Protein AF-A0A7X8ELC3-F1 (afdb_monomer_lite)

pLDDT: mean 84.51, std 10.38, range [47.75, 96.06]

Secondary structure (DSSP, 8-state):
-HHHHHHHTT--EEEEEEEEETTEEEEEEEEE-TT-SS-SEEEEE-HHHHHGGGHHHHTTT--GGGHHHHHHTT---GGGG---EEE-TTT--EEEPPHHHHHHHHHHHHHHHHHT---

Radius of gyration: 20.7 Å; chains: 1; bounding box: 44×38×61 Å

Foldseek 3Di:
DVVVLLVVLQDAAKDKDWDQDPLGIKIKIWGDDRNDSDTPDIDIDDNLNVVVVCLVVLCPPDDPVCNVVSSCVSPHDVVSVPFDWDADPVPRDTDGDDPVNVVVVVVVVVVVCVVVDPD

Sequence (119 aa):
LNKVLAYLKKAEGTGMASIEAPRGDDTHVVHLKGGDDNVTWWKVRAPTYANAVSWPLMFRNNELADAPLIINSIDPCISCMERMLTVDGASGEQKVVTRAELLEKCREKTRRLMQSGGR

Structure (mmCIF, N/CA/C/O backbone):
data_AF-A0A7X8ELC3-F1
#
_entry.id   AF-A0A7X8ELC3-F1
#
loop_
_atom_site.group_PDB
_atom_site.id
_atom_site.type_symbol
_atom_site.label_atom_id
_atom_site.label_alt_id
_atom_site.label_comp_id
_atom_site.label_asym_id
_atom_site.label_entity_id
_atom_site.label_seq_id
_atom_site.pdbx_PDB_ins_code
_atom_site.Cartn_x
_atom_site.Cartn_y
_atom_site.Cartn_z
_atom_site.occupancy
_atom_site.B_iso_or_equiv
_atom_site.auth_seq_id
_atom_site.auth_comp_id
_atom_site.auth_asym_id
_atom_site.auth_atom_id
_atom_site.pdbx_PDB_model_num
ATOM 1 N N . LEU A 1 1 ? -21.817 -11.459 21.770 1.00 58.44 1 LEU A N 1
ATOM 2 C CA . LEU A 1 1 ? -21.689 -10.315 20.837 1.00 58.44 1 LEU A CA 1
ATOM 3 C C . LEU A 1 1 ? -21.818 -8.953 21.535 1.00 58.44 1 LEU A C 1
ATOM 5 O O . LEU A 1 1 ? -20.867 -8.186 21.500 1.00 58.44 1 LEU A O 1
ATOM 9 N N . ASN A 1 2 ? -22.919 -8.678 22.249 1.00 73.00 2 ASN A N 1
ATOM 10 C CA . ASN A 1 2 ? -23.207 -7.345 22.820 1.00 73.00 2 ASN A CA 1
ATOM 11 C C . ASN A 1 2 ? -22.161 -6.810 23.816 1.00 73.00 2 ASN A C 1
ATOM 13 O O . ASN A 1 2 ? -21.875 -5.618 23.817 1.00 73.00 2 ASN A O 1
ATOM 17 N N . LYS A 1 3 ? -21.544 -7.679 24.630 1.00 81.44 3 LYS A N 1
ATOM 18 C CA . LYS A 1 3 ? -20.498 -7.266 25.585 1.00 81.44 3 LYS A CA 1
ATOM 19 C C . LYS A 1 3 ? -19.202 -6.813 24.902 1.00 81.44 3 LYS A C 1
ATOM 21 O O . LYS A 1 3 ? -18.585 -5.862 25.362 1.00 81.44 3 LYS A O 1
ATOM 26 N N . VAL A 1 4 ? -18.814 -7.466 23.803 1.00 82.75 4 VAL A N 1
ATOM 27 C CA . VAL A 1 4 ? -17.583 -7.142 23.059 1.00 82.75 4 VAL A CA 1
ATOM 28 C C . VAL A 1 4 ? -17.744 -5.816 22.324 1.00 82.75 4 VAL A C 1
ATOM 30 O O . VAL A 1 4 ? -16.882 -4.954 22.424 1.00 82.75 4 VAL A O 1
ATOM 33 N N . LEU A 1 5 ? -18.888 -5.609 21.669 1.00 78.50 5 LEU A N 1
ATOM 34 C CA . LEU A 1 5 ? -19.220 -4.330 21.034 1.00 78.50 5 LEU A CA 1
ATOM 35 C C . LEU A 1 5 ? -19.237 -3.177 22.044 1.00 78.50 5 LEU A C 1
ATOM 37 O O . LEU A 1 5 ? -18.628 -2.144 21.799 1.00 78.50 5 LEU A O 1
ATOM 41 N N . ALA A 1 6 ? -19.876 -3.363 23.203 1.00 81.69 6 ALA A N 1
ATOM 42 C CA . ALA A 1 6 ? -19.898 -2.344 24.252 1.00 81.69 6 ALA A CA 1
ATOM 43 C C . ALA A 1 6 ? -18.502 -2.037 24.824 1.00 81.69 6 ALA A C 1
ATOM 45 O O . ALA A 1 6 ? -18.249 -0.908 25.237 1.00 81.69 6 ALA A O 1
ATOM 46 N N . TYR A 1 7 ? -17.602 -3.023 24.850 1.00 82.75 7 TYR A N 1
ATOM 47 C CA . TYR A 1 7 ? -16.206 -2.827 25.238 1.00 82.75 7 TYR A CA 1
ATOM 48 C C . TYR A 1 7 ? -15.425 -2.045 24.173 1.00 82.75 7 TYR A C 1
ATOM 50 O O . TYR A 1 7 ? -14.766 -1.067 24.505 1.00 82.75 7 TYR A O 1
ATOM 58 N N . LEU A 1 8 ? -15.561 -2.411 22.894 1.00 79.75 8 LEU A N 1
ATOM 59 C CA . LEU A 1 8 ? -14.886 -1.731 21.783 1.00 79.75 8 LEU A CA 1
ATOM 60 C C . LEU A 1 8 ? -15.326 -0.269 21.632 1.00 79.75 8 LEU A C 1
ATOM 62 O O . LEU A 1 8 ? -14.485 0.586 21.393 1.00 79.75 8 LEU A O 1
ATOM 66 N N . LYS A 1 9 ? -16.605 0.046 21.865 1.00 81.94 9 LYS A N 1
ATOM 67 C CA . LYS A 1 9 ? -17.115 1.433 21.870 1.00 81.94 9 LYS A CA 1
ATOM 68 C C . LYS A 1 9 ? -16.518 2.313 22.973 1.00 81.94 9 LYS A C 1
ATOM 70 O O . LYS A 1 9 ? -16.557 3.537 22.892 1.00 81.94 9 LYS A O 1
ATOM 75 N N . LYS A 1 10 ? -16.002 1.701 24.040 1.00 85.06 10 LYS A N 1
ATOM 76 C CA . LYS A 1 10 ? -15.302 2.405 25.123 1.00 85.06 10 LYS A CA 1
ATOM 77 C C . LYS A 1 10 ? -13.796 2.494 24.884 1.00 85.06 10 LYS A C 1
ATOM 79 O O . LYS A 1 10 ? -13.117 3.124 25.688 1.00 85.06 10 LYS A O 1
ATOM 84 N N . ALA A 1 11 ? -13.273 1.847 23.842 1.00 85.69 11 ALA A N 1
ATOM 85 C CA . ALA A 1 11 ? -11.855 1.889 23.537 1.00 85.69 11 ALA A CA 1
ATOM 86 C C . ALA A 1 11 ? -11.455 3.299 23.087 1.00 85.69 11 ALA A C 1
ATOM 88 O O . ALA A 1 11 ? -12.145 3.945 22.301 1.00 85.69 11 ALA A O 1
ATOM 89 N N . GLU A 1 12 ? -10.319 3.759 23.592 1.00 92.12 12 GLU A N 1
ATOM 90 C CA . GLU A 1 12 ? -9.767 5.076 23.312 1.00 92.12 12 GLU A CA 1
ATOM 91 C C . GLU A 1 12 ? -8.260 4.950 23.090 1.00 92.12 12 GLU A C 1
ATOM 93 O O . GLU A 1 12 ? -7.599 4.101 23.694 1.00 92.12 12 GLU A O 1
ATOM 98 N N . GLY A 1 13 ? -7.719 5.799 22.220 1.00 91.25 13 GLY A N 1
ATOM 99 C CA . GLY A 1 13 ? -6.291 5.876 21.942 1.00 91.25 13 GLY A CA 1
ATOM 100 C C . GLY A 1 13 ? -5.902 5.256 20.604 1.00 91.25 13 GLY A C 1
ATOM 101 O O . GLY A 1 13 ? -6.734 5.030 19.726 1.00 91.25 13 GLY A O 1
ATOM 102 N N . THR A 1 14 ? -4.598 5.037 20.431 1.00 94.00 14 THR A N 1
ATOM 103 C CA . THR A 1 14 ? -4.003 4.575 19.171 1.00 94.00 14 THR A CA 1
ATOM 104 C C . THR A 1 14 ? -3.554 3.124 19.287 1.00 94.00 14 THR A C 1
ATOM 106 O O . THR A 1 14 ? -2.747 2.790 20.151 1.00 94.00 14 THR A O 1
ATOM 109 N N . GLY A 1 15 ? -4.038 2.280 18.380 1.00 93.31 15 GLY A N 1
ATOM 110 C CA . GLY A 1 15 ? -3.578 0.911 18.185 1.00 93.31 15 GLY A CA 1
ATOM 111 C C . GLY A 1 15 ? -2.795 0.773 16.883 1.00 93.31 15 GLY A C 1
ATOM 112 O O . GLY A 1 15 ? -3.102 1.428 15.885 1.00 93.31 15 GLY A O 1
ATOM 113 N N . MET A 1 16 ? -1.792 -0.100 16.885 1.00 95.38 16 MET A N 1
ATOM 114 C CA . MET A 1 16 ? -1.036 -0.471 15.693 1.00 95.38 16 MET A CA 1
ATOM 115 C C . MET A 1 16 ? -1.005 -1.989 15.570 1.00 95.38 16 MET A C 1
ATOM 117 O O . MET A 1 16 ? -0.738 -2.687 16.545 1.00 95.38 16 MET A O 1
ATOM 121 N N . ALA A 1 17 ? -1.250 -2.481 14.363 1.00 94.69 17 ALA A N 1
ATOM 122 C CA . ALA A 1 17 ? -1.067 -3.876 14.002 1.00 94.69 17 ALA A CA 1
ATOM 123 C C . ALA A 1 17 ? -0.258 -3.944 12.710 1.00 94.69 17 ALA A C 1
ATOM 125 O O . ALA A 1 17 ? -0.510 -3.182 11.778 1.00 94.69 17 ALA A O 1
ATOM 126 N N . SER A 1 18 ? 0.712 -4.848 12.672 1.00 94.88 18 SER A N 1
ATOM 127 C CA . SER A 1 18 ? 1.499 -5.139 11.481 1.00 94.88 18 SER A CA 1
ATOM 128 C C . SER A 1 18 ? 1.375 -6.623 11.181 1.00 94.88 18 SER A C 1
ATOM 130 O O . SER A 1 18 ? 1.417 -7.443 12.102 1.00 94.88 18 SER A O 1
ATOM 132 N N . ILE A 1 19 ? 1.158 -6.950 9.913 1.00 94.44 19 ILE A N 1
ATOM 133 C CA . ILE A 1 19 ? 1.024 -8.319 9.428 1.00 94.44 19 ILE A CA 1
ATOM 134 C C . ILE A 1 19 ? 1.965 -8.539 8.247 1.00 94.44 19 ILE A C 1
ATOM 136 O O . ILE A 1 19 ? 2.246 -7.614 7.486 1.00 94.44 19 ILE A O 1
ATOM 140 N N . GLU A 1 20 ? 2.419 -9.778 8.081 1.00 94.81 20 GLU A N 1
ATOM 141 C CA . GLU A 1 20 ? 3.200 -10.169 6.910 1.00 94.81 20 GLU A CA 1
ATOM 142 C C . GLU A 1 20 ? 2.249 -10.505 5.757 1.00 94.81 20 GLU A C 1
ATOM 144 O O . GLU A 1 20 ? 1.583 -11.544 5.758 1.00 94.81 20 GLU A O 1
ATOM 149 N N . ALA A 1 21 ? 2.151 -9.597 4.788 1.00 90.50 21 ALA A N 1
ATOM 150 C CA . ALA A 1 21 ? 1.423 -9.824 3.548 1.00 90.50 21 ALA A CA 1
ATOM 151 C C . ALA A 1 21 ? 2.354 -10.469 2.499 1.00 90.50 21 ALA A C 1
ATOM 153 O O . ALA A 1 21 ? 3.573 -10.425 2.646 1.00 90.50 21 ALA A O 1
ATOM 154 N N . PRO A 1 22 ? 1.835 -11.003 1.374 1.00 88.69 22 PRO A N 1
ATOM 155 C CA . PRO A 1 22 ? 2.668 -11.667 0.359 1.00 88.69 22 PRO A CA 1
ATOM 156 C C . PRO A 1 22 ? 3.784 -10.802 -0.259 1.00 88.69 22 PRO A C 1
ATOM 158 O O . PRO A 1 22 ? 4.669 -11.329 -0.922 1.00 88.69 22 PRO A O 1
ATOM 161 N N . ARG A 1 23 ? 3.713 -9.475 -0.085 1.00 89.62 23 ARG A N 1
ATOM 162 C CA . ARG A 1 23 ? 4.611 -8.469 -0.682 1.00 89.62 23 ARG A CA 1
ATOM 163 C C . ARG A 1 23 ? 5.437 -7.710 0.369 1.00 89.62 23 ARG A C 1
ATOM 165 O O . ARG A 1 23 ? 6.077 -6.717 0.023 1.00 89.62 23 ARG A O 1
ATOM 172 N N . GLY A 1 24 ? 5.381 -8.135 1.634 1.00 89.94 24 GLY A N 1
ATOM 173 C CA . GLY A 1 24 ? 6.051 -7.511 2.778 1.00 89.94 24 GLY A CA 1
ATOM 174 C C . GLY A 1 24 ? 5.083 -7.005 3.850 1.00 89.94 24 GLY A C 1
ATOM 175 O O . GLY A 1 24 ? 3.912 -7.389 3.884 1.00 89.94 24 GLY A O 1
ATOM 176 N N . ASP A 1 25 ? 5.566 -6.098 4.701 1.00 92.25 25 ASP A N 1
ATOM 177 C CA . ASP A 1 25 ? 4.824 -5.627 5.870 1.00 92.25 25 ASP A CA 1
ATOM 178 C C . ASP A 1 25 ? 3.607 -4.761 5.498 1.00 92.25 25 ASP A C 1
ATOM 180 O O . ASP A 1 25 ? 3.708 -3.754 4.786 1.00 92.25 25 ASP A O 1
ATOM 184 N N . ASP A 1 26 ? 2.441 -5.136 6.019 1.00 92.94 26 ASP A N 1
ATOM 185 C CA . ASP A 1 26 ? 1.216 -4.345 5.945 1.00 92.94 26 ASP A CA 1
ATOM 186 C C . ASP A 1 26 ? 0.851 -3.844 7.340 1.00 92.94 26 ASP A C 1
ATOM 188 O O . ASP A 1 26 ? 0.556 -4.620 8.252 1.00 92.94 26 ASP A O 1
ATOM 192 N N . THR A 1 27 ? 0.921 -2.526 7.524 1.00 93.75 27 THR A N 1
ATOM 193 C CA . THR A 1 27 ? 0.801 -1.902 8.843 1.00 93.75 27 THR A CA 1
ATOM 194 C C . THR A 1 27 ? -0.409 -0.983 8.910 1.00 93.75 27 THR A C 1
ATOM 196 O O . THR A 1 27 ? -0.548 -0.021 8.150 1.00 93.75 27 THR A O 1
ATOM 199 N N . HIS A 1 28 ? -1.273 -1.255 9.883 1.00 93.19 28 HIS A N 1
ATOM 200 C CA . HIS A 1 28 ? -2.507 -0.538 10.156 1.00 93.19 28 HIS A CA 1
ATOM 201 C C . HIS A 1 28 ? -2.381 0.206 11.482 1.00 93.19 28 HIS A C 1
ATOM 203 O O . HIS A 1 28 ? -2.158 -0.401 12.528 1.00 93.19 28 HIS A O 1
ATOM 209 N N . VAL A 1 29 ? -2.567 1.522 11.442 1.00 93.56 29 VAL A N 1
ATOM 210 C CA . VAL A 1 29 ? -2.614 2.381 12.626 1.00 93.56 29 VAL A CA 1
ATOM 211 C C . VAL A 1 29 ? -4.004 2.984 12.727 1.00 93.56 29 VAL A C 1
ATOM 213 O O . VAL A 1 29 ? -4.449 3.690 11.820 1.00 93.56 29 VAL A O 1
ATOM 216 N N . VAL A 1 30 ? -4.694 2.682 13.817 1.00 92.44 30 VAL A N 1
ATOM 217 C CA . VAL A 1 30 ? -6.081 3.078 14.062 1.00 92.44 30 VAL A CA 1
ATOM 218 C C . VAL A 1 30 ? -6.121 3.915 15.328 1.00 92.44 30 VAL A C 1
ATOM 220 O O . VAL A 1 30 ? -5.541 3.530 16.340 1.00 92.44 30 VAL A O 1
ATOM 223 N N . HIS A 1 31 ? -6.824 5.039 15.285 1.00 88.12 31 HIS A N 1
ATOM 224 C CA . HIS A 1 31 ? -7.094 5.849 16.463 1.00 88.12 31 HIS A CA 1
ATOM 225 C C . HIS A 1 31 ? -8.593 5.914 16.725 1.00 88.12 31 HIS A C 1
ATOM 227 O O . HIS A 1 31 ? -9.377 6.187 15.812 1.00 88.12 31 HIS A O 1
ATOM 233 N N . LEU A 1 32 ? -8.972 5.672 17.977 1.00 90.62 32 LEU A N 1
ATOM 234 C CA . LEU A 1 32 ? -10.351 5.656 18.444 1.00 90.62 32 LEU A CA 1
ATOM 235 C C . LEU A 1 32 ? -10.546 6.705 19.533 1.00 90.62 32 LEU A C 1
ATOM 237 O O . LEU A 1 32 ? -9.646 6.969 20.334 1.00 90.62 32 LEU A O 1
ATOM 241 N N . LYS A 1 33 ? -11.750 7.269 19.578 1.00 87.19 33 LYS A N 1
ATOM 242 C CA . LYS A 1 33 ? -12.205 8.151 20.647 1.00 87.19 33 LYS A CA 1
ATOM 243 C C . LYS A 1 33 ? -13.313 7.443 21.419 1.00 87.19 33 LYS A C 1
ATOM 245 O O . LYS A 1 33 ? -14.288 6.997 20.818 1.00 87.19 33 LYS A O 1
ATOM 250 N N . GLY A 1 34 ? -13.176 7.360 22.740 1.00 86.06 34 GLY A N 1
ATOM 251 C CA . GLY A 1 34 ? -14.167 6.697 23.583 1.00 86.06 34 GLY A CA 1
ATOM 252 C C . GLY A 1 34 ? -15.558 7.315 23.418 1.00 86.06 34 GLY A C 1
ATOM 253 O O . GLY A 1 34 ? -15.717 8.536 23.470 1.00 86.06 34 GLY A O 1
ATOM 254 N N . GLY A 1 35 ? -16.568 6.468 23.219 1.00 83.25 35 GLY A N 1
ATOM 255 C CA . GLY A 1 35 ? -17.956 6.891 23.023 1.00 83.25 35 GLY A CA 1
ATOM 256 C C . GLY A 1 35 ? -18.316 7.301 21.591 1.00 83.25 35 GLY A C 1
ATOM 257 O O . GLY A 1 35 ? -19.486 7.595 21.353 1.00 83.25 35 GLY A O 1
ATOM 258 N N . ASP A 1 36 ? -17.363 7.300 20.654 1.00 81.94 36 ASP A N 1
ATOM 259 C CA . ASP A 1 36 ? -17.645 7.380 19.219 1.00 81.94 36 ASP A CA 1
ATOM 260 C C . ASP A 1 36 ? -17.738 5.964 18.633 1.00 81.94 36 ASP A C 1
ATOM 262 O O . ASP A 1 36 ? -16.932 5.084 18.939 1.00 81.94 36 ASP A O 1
ATOM 266 N N . ASP A 1 37 ? -18.742 5.743 17.791 1.00 80.19 37 ASP A N 1
ATOM 267 C CA . ASP A 1 37 ? -18.943 4.469 17.103 1.00 80.19 37 ASP A CA 1
ATOM 268 C C . ASP A 1 37 ? -18.060 4.349 15.847 1.00 80.19 37 ASP A C 1
ATOM 270 O O . ASP A 1 37 ? -17.875 3.245 15.329 1.00 80.19 37 ASP A O 1
ATOM 274 N N . ASN A 1 38 ? -17.513 5.465 15.353 1.00 82.44 38 ASN A N 1
ATOM 275 C CA . ASN A 1 38 ? -16.671 5.511 14.164 1.00 82.44 38 ASN A CA 1
ATOM 276 C C . ASN A 1 38 ? -15.177 5.532 14.502 1.00 82.44 38 ASN A C 1
ATOM 278 O O . ASN A 1 38 ? -14.740 5.954 15.571 1.00 82.44 38 ASN A O 1
ATOM 282 N N . VAL A 1 39 ? -14.365 5.117 13.528 1.00 83.00 39 VAL A N 1
ATOM 283 C CA . VAL A 1 39 ? -12.911 5.269 13.600 1.00 83.00 39 VAL A CA 1
ATOM 284 C C . VAL A 1 39 ? -12.548 6.734 13.368 1.00 83.00 39 VAL A C 1
ATOM 286 O O . VAL A 1 39 ? -12.830 7.268 12.296 1.00 83.00 39 VAL A O 1
ATOM 289 N N . THR A 1 40 ? -11.879 7.363 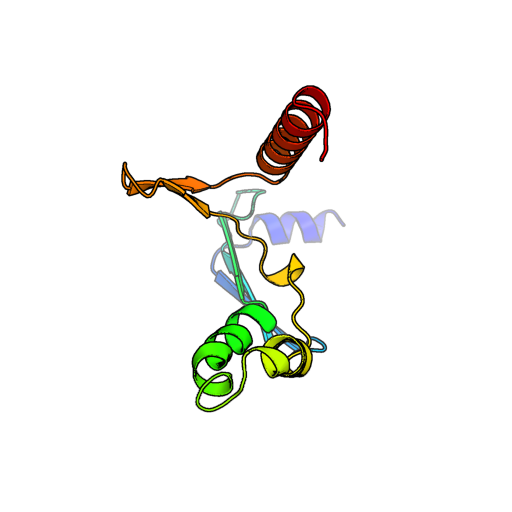14.337 1.00 87.00 40 THR A N 1
ATOM 290 C CA . THR A 1 40 ? -11.467 8.773 14.249 1.00 87.00 40 THR A CA 1
ATOM 291 C C . THR A 1 40 ? -10.533 9.004 13.065 1.00 87.00 40 THR A C 1
ATOM 293 O O . THR A 1 40 ? -10.744 9.903 12.256 1.00 87.00 40 THR A O 1
ATOM 296 N N . TRP A 1 41 ? -9.487 8.184 12.954 1.00 85.12 41 TRP A N 1
ATOM 297 C CA . TRP A 1 41 ? -8.662 8.113 11.754 1.00 85.12 41 TRP A CA 1
ATOM 298 C C . TRP A 1 41 ? -8.000 6.745 11.635 1.00 85.12 41 TRP A C 1
ATOM 300 O O . TRP A 1 41 ? -7.707 6.071 12.626 1.00 85.12 41 TRP A O 1
ATOM 310 N N . TRP A 1 42 ? -7.751 6.346 10.391 1.00 87.69 42 TRP A N 1
ATOM 311 C CA . TRP A 1 42 ? -7.106 5.086 10.060 1.00 87.69 42 TRP A CA 1
ATOM 312 C C . TRP A 1 42 ? -6.052 5.312 8.987 1.00 87.69 42 TRP A C 1
ATOM 314 O O . TRP A 1 42 ? -6.347 5.753 7.875 1.00 87.69 42 TRP A O 1
ATOM 324 N N . LYS A 1 43 ? -4.804 5.002 9.328 1.00 88.81 43 LYS A N 1
ATOM 325 C CA . LYS A 1 43 ? -3.687 5.023 8.394 1.00 88.81 43 LYS A CA 1
ATOM 326 C C . LYS A 1 43 ? -3.272 3.598 8.083 1.00 88.81 43 LYS A C 1
ATOM 328 O O . LYS A 1 43 ? -2.932 2.830 8.974 1.00 88.81 43 LYS A O 1
ATOM 333 N N . VAL A 1 44 ? -3.260 3.288 6.795 1.00 89.00 44 VAL A N 1
ATOM 334 C CA . VAL A 1 44 ? -2.715 2.033 6.261 1.00 89.00 44 VAL A CA 1
ATOM 335 C C . VAL A 1 44 ? -1.425 2.344 5.520 1.00 89.00 44 VAL A C 1
ATOM 337 O O . VAL A 1 44 ? -1.405 3.284 4.710 1.00 89.00 44 VAL A O 1
ATOM 340 N N . ARG A 1 45 ? -0.386 1.561 5.803 1.00 89.31 45 ARG A N 1
ATOM 341 C CA . ARG A 1 45 ? 0.877 1.484 5.071 1.00 89.31 45 ARG A CA 1
ATOM 342 C C . ARG A 1 45 ? 0.920 0.108 4.415 1.00 89.31 45 ARG A C 1
ATOM 344 O O . ARG A 1 45 ? 1.328 -0.860 5.044 1.00 89.31 45 ARG A O 1
ATOM 351 N N . ALA A 1 46 ? 0.505 0.067 3.154 1.00 89.94 46 ALA A N 1
ATOM 352 C CA . ALA A 1 46 ? 0.566 -1.139 2.346 1.00 89.94 46 ALA A CA 1
ATOM 353 C C . ALA A 1 46 ? 2.010 -1.448 1.904 1.00 89.94 46 ALA A C 1
ATOM 355 O O . ALA A 1 46 ? 2.783 -0.507 1.674 1.00 89.94 46 ALA A O 1
ATOM 356 N N . PRO A 1 47 ? 2.358 -2.727 1.681 1.00 90.88 47 PRO A N 1
ATOM 357 C CA . PRO A 1 47 ? 3.709 -3.141 1.294 1.00 90.88 47 PRO A CA 1
ATOM 358 C C . PRO A 1 47 ? 4.175 -2.499 -0.016 1.00 90.88 47 PRO A C 1
ATOM 360 O O . PRO A 1 47 ? 5.257 -1.919 -0.092 1.00 90.88 47 PRO A O 1
ATOM 363 N N . THR A 1 48 ? 3.320 -2.502 -1.044 1.00 89.44 48 THR A N 1
ATOM 364 C CA . THR A 1 48 ? 3.667 -1.930 -2.352 1.00 89.44 48 THR A CA 1
ATOM 365 C C . THR A 1 48 ? 3.952 -0.428 -2.278 1.00 89.44 48 THR A C 1
ATOM 367 O O . THR A 1 48 ? 4.825 0.040 -2.997 1.00 89.44 48 THR A O 1
ATOM 370 N N . TYR A 1 49 ? 3.291 0.326 -1.390 1.00 87.12 49 TYR A N 1
ATOM 371 C CA . TYR A 1 49 ? 3.546 1.766 -1.247 1.00 87.12 49 TYR A CA 1
ATOM 372 C C . TYR A 1 49 ? 4.981 2.049 -0.788 1.00 87.12 49 TYR A C 1
ATOM 374 O O . TYR A 1 49 ? 5.617 2.979 -1.276 1.00 87.12 49 TYR A O 1
ATOM 382 N N . ALA A 1 50 ? 5.503 1.237 0.132 1.00 88.00 50 ALA A N 1
ATOM 383 C CA . ALA A 1 50 ? 6.876 1.382 0.589 1.00 88.00 50 ALA A CA 1
ATOM 384 C C . ALA A 1 50 ? 7.889 0.822 -0.405 1.00 88.00 50 ALA A C 1
ATOM 386 O O . ALA A 1 50 ? 8.950 1.411 -0.560 1.00 88.00 50 ALA A O 1
ATOM 387 N N . ASN A 1 51 ? 7.562 -0.258 -1.113 1.00 90.75 51 ASN A N 1
ATOM 388 C CA . ASN A 1 51 ? 8.468 -0.818 -2.113 1.00 90.75 51 ASN A CA 1
ATOM 389 C C . ASN A 1 51 ? 8.550 0.068 -3.369 1.00 90.75 51 ASN A C 1
ATOM 391 O O . ASN A 1 51 ? 9.617 0.213 -3.945 1.00 90.75 51 ASN A O 1
ATOM 395 N N . ALA A 1 52 ? 7.466 0.741 -3.766 1.00 89.12 52 ALA A N 1
ATOM 396 C CA . ALA A 1 52 ? 7.432 1.604 -4.952 1.00 89.12 52 ALA A C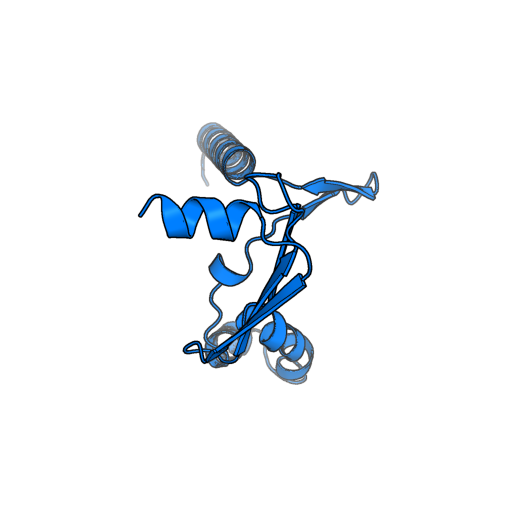A 1
ATOM 397 C C . ALA A 1 52 ? 8.452 2.759 -4.911 1.00 89.12 52 ALA A C 1
ATOM 399 O O . ALA A 1 52 ? 8.885 3.242 -5.958 1.00 89.12 52 ALA A O 1
ATOM 400 N N . VAL A 1 53 ? 8.883 3.195 -3.720 1.00 90.06 53 VAL A N 1
ATOM 401 C CA . VAL A 1 53 ? 9.891 4.261 -3.582 1.00 90.06 53 VAL A CA 1
ATOM 402 C C . VAL A 1 53 ? 11.279 3.836 -4.076 1.00 90.06 53 VAL A C 1
ATOM 404 O O . VAL A 1 53 ? 12.118 4.701 -4.319 1.00 90.06 53 VAL A O 1
ATOM 407 N N . SER A 1 54 ? 11.533 2.532 -4.257 1.00 92.38 54 SER A N 1
ATOM 408 C CA . SER A 1 54 ? 12.791 2.027 -4.819 1.00 92.38 54 SER A CA 1
ATOM 409 C C . SER A 1 54 ? 12.832 2.085 -6.348 1.00 92.38 54 SER A C 1
ATOM 411 O O . SER A 1 54 ? 13.923 2.060 -6.921 1.00 92.38 54 SER A O 1
ATOM 413 N N . TRP A 1 55 ? 11.686 2.214 -7.030 1.00 92.38 55 TRP A N 1
ATOM 414 C CA . TRP A 1 55 ? 11.620 2.209 -8.494 1.00 92.38 55 TRP A CA 1
ATOM 415 C C . TRP A 1 55 ? 12.540 3.231 -9.175 1.00 92.38 55 TRP A C 1
ATOM 417 O O . TRP A 1 55 ? 13.249 2.836 -10.099 1.00 92.38 55 TRP A O 1
ATOM 427 N N . PRO A 1 56 ? 12.637 4.504 -8.735 1.00 93.12 56 PRO A N 1
ATOM 428 C CA . PRO A 1 56 ? 13.543 5.467 -9.362 1.00 93.12 56 PRO A CA 1
ATOM 429 C C . PRO A 1 56 ? 15.016 5.050 -9.317 1.00 93.12 56 PRO A C 1
ATOM 431 O O . PRO A 1 56 ? 15.794 5.493 -10.157 1.00 93.12 56 PRO A O 1
ATOM 434 N N . LEU A 1 57 ? 15.412 4.232 -8.335 1.00 94.50 57 LEU A N 1
ATOM 435 C CA . LEU A 1 57 ? 16.756 3.661 -8.257 1.00 94.50 57 LEU A CA 1
ATOM 436 C C . LEU A 1 57 ? 16.885 2.441 -9.170 1.00 94.50 57 LEU A C 1
ATOM 438 O O . LEU A 1 57 ? 17.887 2.325 -9.868 1.00 94.50 57 LEU A O 1
ATOM 442 N N . MET A 1 58 ? 15.866 1.580 -9.204 1.00 94.19 58 MET A N 1
ATOM 443 C CA . MET A 1 58 ? 15.842 0.391 -10.059 1.00 94.19 58 MET A CA 1
ATOM 444 C C . MET A 1 58 ? 15.829 0.731 -11.552 1.00 94.19 58 MET A C 1
ATOM 446 O O . MET A 1 58 ? 16.414 -0.002 -12.333 1.00 94.19 58 MET A O 1
ATOM 450 N N . PHE A 1 59 ? 15.224 1.852 -11.956 1.00 95.06 59 PHE A N 1
ATOM 451 C CA . PHE A 1 59 ? 15.219 2.295 -13.355 1.00 95.06 59 PHE A CA 1
ATOM 452 C C . PHE A 1 59 ? 16.548 2.892 -13.830 1.00 95.06 59 PHE A C 1
ATOM 454 O O . PHE A 1 59 ? 16.730 3.095 -15.030 1.00 95.06 59 PHE A O 1
ATOM 461 N N . ARG A 1 60 ? 17.489 3.212 -12.932 1.00 95.25 60 ARG A N 1
ATOM 462 C CA . ARG A 1 60 ? 18.758 3.828 -13.348 1.00 95.25 60 ARG A CA 1
ATOM 463 C C . ARG A 1 60 ? 19.544 2.862 -14.221 1.00 95.25 60 ARG A C 1
ATOM 465 O O . ARG A 1 60 ? 19.687 1.699 -13.866 1.00 95.25 60 ARG A O 1
ATOM 472 N N . ASN A 1 61 ? 20.095 3.376 -15.318 1.00 95.56 61 ASN A N 1
ATOM 473 C CA . ASN A 1 61 ? 20.920 2.620 -16.266 1.00 95.56 61 ASN A CA 1
ATOM 474 C C . ASN A 1 61 ? 20.205 1.430 -16.937 1.00 95.56 61 ASN A C 1
ATOM 476 O O . ASN A 1 61 ? 20.882 0.527 -17.416 1.00 95.56 61 ASN A O 1
ATOM 480 N N . ASN A 1 62 ? 18.869 1.425 -16.968 1.00 94.31 62 ASN A N 1
ATOM 481 C CA . ASN A 1 62 ? 18.075 0.430 -17.690 1.00 94.31 62 ASN A CA 1
ATOM 482 C C . ASN A 1 62 ? 17.408 1.057 -18.918 1.00 94.31 62 ASN A C 1
ATOM 484 O O . ASN A 1 62 ? 17.259 2.282 -19.000 1.00 94.31 62 ASN A O 1
ATOM 488 N N . GLU A 1 63 ? 16.996 0.220 -19.868 1.00 95.44 63 GLU A N 1
ATOM 489 C CA . GLU A 1 63 ? 16.252 0.680 -21.034 1.00 95.44 63 GLU A CA 1
ATOM 490 C C . GLU A 1 63 ? 14.766 0.856 -20.703 1.00 95.44 63 GLU A C 1
ATOM 492 O O . GLU A 1 63 ? 14.221 0.262 -19.771 1.00 95.44 63 GLU A O 1
ATOM 497 N N . LEU A 1 64 ? 14.059 1.655 -21.509 1.00 92.69 64 LEU A N 1
ATOM 498 C CA . LEU A 1 64 ? 12.607 1.805 -21.365 1.00 92.69 64 LEU A CA 1
ATOM 499 C C . LEU A 1 64 ? 11.872 0.464 -21.550 1.00 92.69 64 LEU A C 1
ATOM 501 O O . LEU A 1 64 ? 10.827 0.244 -20.938 1.00 92.69 64 LEU A O 1
ATOM 505 N N . ALA A 1 65 ? 12.427 -0.434 -22.369 1.00 96.06 65 ALA A N 1
ATOM 506 C CA . ALA A 1 65 ? 11.890 -1.773 -22.593 1.00 96.06 65 ALA A CA 1
ATOM 507 C C . ALA A 1 65 ? 11.906 -2.645 -21.324 1.00 96.06 65 ALA A C 1
ATOM 509 O O . ALA A 1 65 ? 11.034 -3.500 -21.169 1.00 96.06 65 ALA A O 1
ATOM 510 N N . ASP A 1 66 ? 12.821 -2.383 -20.386 1.00 95.00 66 ASP A N 1
ATOM 511 C CA . ASP A 1 66 ? 12.937 -3.122 -19.125 1.00 95.00 66 ASP A CA 1
ATOM 512 C C . ASP A 1 66 ? 11.924 -2.656 -18.074 1.00 95.00 66 ASP A C 1
ATOM 514 O O . ASP A 1 66 ? 11.766 -3.285 -17.024 1.00 95.00 66 ASP A O 1
ATOM 518 N N . ALA A 1 67 ? 11.197 -1.565 -18.338 1.00 93.12 67 ALA A N 1
ATOM 519 C CA . ALA A 1 67 ? 10.317 -0.970 -17.345 1.00 93.12 67 ALA A CA 1
ATOM 520 C C . ALA A 1 67 ? 9.239 -1.934 -16.807 1.00 93.12 67 ALA A C 1
ATOM 522 O O . ALA A 1 67 ? 9.077 -2.004 -15.587 1.00 93.12 67 ALA A O 1
ATOM 523 N N . PRO A 1 68 ? 8.537 -2.733 -17.639 1.00 93.56 68 PRO A N 1
ATOM 524 C CA . PRO A 1 68 ? 7.577 -3.716 -17.141 1.00 93.56 68 PRO A CA 1
ATOM 525 C C . PRO A 1 68 ? 8.230 -4.809 -16.291 1.00 93.56 68 PRO A C 1
ATOM 527 O O . PRO A 1 68 ? 7.630 -5.260 -15.318 1.00 93.56 68 PRO A O 1
ATOM 530 N N . LEU A 1 69 ? 9.457 -5.222 -16.626 1.00 95.00 69 LEU A N 1
ATOM 531 C CA . LEU A 1 69 ? 10.187 -6.248 -15.881 1.00 95.00 69 LEU A CA 1
ATOM 532 C C . LEU A 1 69 ? 10.564 -5.740 -14.484 1.00 95.00 69 LEU A C 1
ATOM 534 O O . LEU A 1 69 ? 10.307 -6.417 -13.490 1.00 95.00 69 LEU A O 1
ATOM 538 N N . ILE A 1 70 ? 11.095 -4.518 -14.413 1.00 94.50 70 ILE A N 1
ATOM 539 C CA . ILE A 1 70 ? 11.460 -3.833 -13.165 1.00 94.50 70 ILE A CA 1
ATOM 540 C C . ILE A 1 70 ? 10.229 -3.586 -12.285 1.00 94.50 70 ILE A C 1
ATOM 542 O O . ILE A 1 70 ? 10.277 -3.761 -11.069 1.00 94.50 70 ILE A O 1
ATOM 546 N N . ILE A 1 71 ? 9.104 -3.184 -12.880 1.00 92.62 71 ILE A N 1
ATOM 547 C CA . ILE A 1 71 ? 7.859 -2.973 -12.134 1.00 92.62 71 ILE A CA 1
ATOM 548 C C . ILE A 1 71 ? 7.357 -4.305 -11.570 1.00 92.62 71 ILE A C 1
ATOM 550 O O . ILE A 1 71 ? 7.070 -4.390 -10.377 1.00 92.62 71 ILE A O 1
ATOM 554 N N . ASN A 1 72 ? 7.301 -5.352 -12.397 1.00 91.81 72 ASN A N 1
ATOM 555 C CA . ASN A 1 72 ? 6.776 -6.660 -12.007 1.00 91.81 72 ASN A CA 1
ATOM 556 C C . ASN A 1 72 ? 7.656 -7.400 -10.997 1.00 91.81 72 ASN A C 1
ATOM 558 O O . ASN A 1 72 ? 7.136 -8.242 -10.270 1.00 91.81 72 ASN A O 1
ATOM 562 N N . SER A 1 73 ? 8.951 -7.085 -10.889 1.00 92.44 73 SER A N 1
ATOM 563 C CA . SER A 1 73 ? 9.826 -7.730 -9.901 1.00 92.44 73 SER A CA 1
ATOM 564 C C . SER A 1 73 ? 9.433 -7.427 -8.450 1.00 92.44 73 SER A C 1
ATOM 566 O O . SER A 1 73 ? 9.814 -8.169 -7.552 1.00 92.44 73 SER A O 1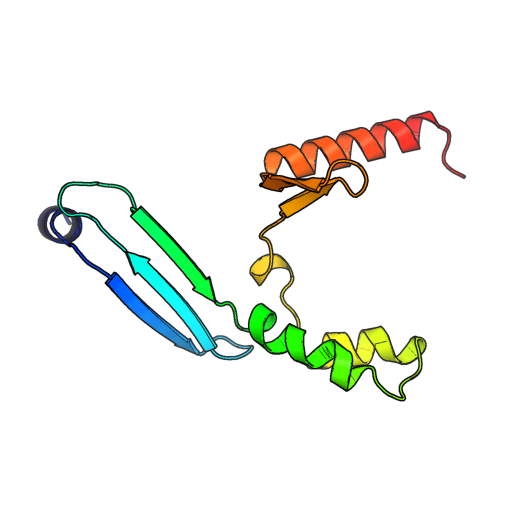
ATOM 568 N N . ILE A 1 74 ? 8.690 -6.341 -8.207 1.00 90.06 74 ILE A N 1
ATOM 569 C CA . ILE A 1 74 ? 8.129 -5.997 -6.888 1.00 90.06 74 ILE A CA 1
ATOM 570 C C . ILE A 1 74 ? 6.748 -6.648 -6.669 1.00 90.06 74 ILE A C 1
ATOM 572 O O . ILE A 1 74 ? 6.256 -6.674 -5.542 1.00 90.06 74 ILE A O 1
ATOM 576 N N . ASP A 1 75 ? 6.118 -7.169 -7.728 1.00 90.31 75 ASP A N 1
ATOM 577 C CA . ASP A 1 75 ? 4.716 -7.612 -7.750 1.00 90.31 75 ASP A CA 1
ATOM 578 C C . ASP A 1 75 ? 3.757 -6.543 -7.175 1.00 90.31 75 ASP A C 1
ATOM 580 O O . ASP A 1 75 ? 3.182 -6.695 -6.090 1.00 90.31 75 ASP A O 1
ATOM 584 N N . PRO A 1 76 ? 3.608 -5.390 -7.854 1.00 88.31 76 PRO A N 1
ATOM 585 C CA . PRO A 1 76 ? 2.862 -4.279 -7.300 1.00 88.31 76 PRO A CA 1
ATOM 586 C C . PRO A 1 76 ? 1.358 -4.543 -7.322 1.00 88.31 76 PRO A C 1
ATOM 588 O O . PRO A 1 76 ? 0.749 -4.764 -8.368 1.00 88.31 76 PRO A O 1
ATOM 591 N N . CYS A 1 77 ? 0.719 -4.396 -6.163 1.00 87.50 77 CYS A N 1
ATOM 592 C CA . CYS A 1 77 ? -0.732 -4.322 -6.084 1.00 87.50 77 CYS A CA 1
ATOM 593 C C . CYS A 1 77 ? -1.189 -2.864 -6.166 1.00 87.50 77 CYS A C 1
ATOM 595 O O . CYS A 1 77 ? -1.155 -2.142 -5.168 1.00 87.50 77 CYS A O 1
ATOM 597 N N . ILE A 1 78 ? -1.647 -2.423 -7.342 1.00 82.56 78 ILE A N 1
ATOM 598 C CA . ILE A 1 78 ? -2.132 -1.044 -7.534 1.00 82.56 78 ILE A CA 1
ATOM 599 C C . ILE A 1 78 ? -3.343 -0.740 -6.642 1.00 82.56 78 ILE A C 1
ATOM 601 O O . ILE A 1 78 ? -3.442 0.356 -6.097 1.00 82.56 78 ILE A O 1
ATOM 605 N N . SER A 1 79 ? -4.215 -1.724 -6.402 1.00 80.75 79 SER A N 1
ATOM 606 C CA . SER A 1 79 ? -5.358 -1.580 -5.492 1.00 80.75 79 SER A CA 1
ATOM 607 C C . SER A 1 79 ? -4.934 -1.284 -4.050 1.00 80.75 79 SER A C 1
ATOM 609 O O . SER A 1 79 ? -5.619 -0.551 -3.349 1.00 80.75 79 SER A O 1
ATOM 611 N N . CYS A 1 80 ? -3.773 -1.774 -3.603 1.00 73.12 80 CYS A N 1
ATOM 612 C CA . CYS A 1 80 ? -3.235 -1.446 -2.278 1.00 73.12 80 CYS A CA 1
ATOM 613 C C . CYS A 1 80 ? -2.694 -0.005 -2.182 1.00 73.12 80 CYS A C 1
ATOM 615 O O . CYS A 1 80 ? -2.409 0.472 -1.085 1.00 73.12 80 CYS A O 1
ATOM 617 N N . MET A 1 81 ? -2.539 0.684 -3.317 1.00 71.31 81 MET A N 1
ATOM 618 C CA . MET A 1 81 ? -2.034 2.056 -3.412 1.00 71.31 81 MET A CA 1
ATOM 619 C C . MET A 1 81 ? -3.122 3.077 -3.770 1.00 71.31 81 MET A C 1
ATOM 621 O O . MET A 1 81 ? -2.809 4.257 -3.932 1.00 71.31 81 MET A O 1
ATOM 625 N N . GLU A 1 82 ? -4.393 2.675 -3.900 1.00 65.56 82 GLU A N 1
ATOM 626 C CA . GLU A 1 82 ? -5.450 3.580 -4.360 1.00 65.56 82 GLU A CA 1
ATOM 627 C C . GLU A 1 82 ? -5.869 4.593 -3.274 1.00 65.56 82 GLU A C 1
ATOM 629 O O . GLU A 1 82 ? -6.815 4.434 -2.510 1.00 65.56 82 GLU A O 1
ATOM 634 N N . ARG A 1 83 ? -5.134 5.702 -3.2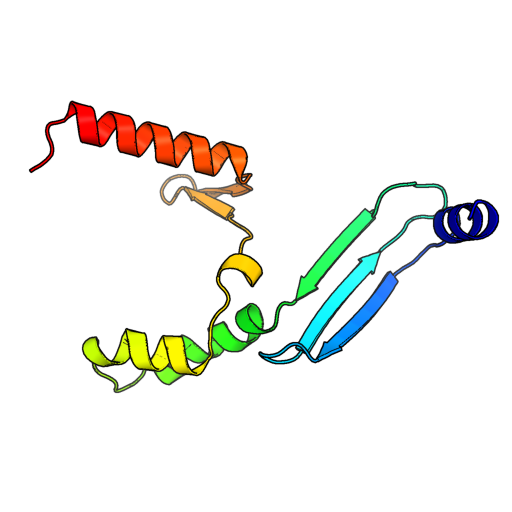04 1.00 63.12 83 ARG A N 1
ATOM 635 C CA . ARG A 1 83 ? -5.595 6.963 -2.615 1.00 63.12 83 ARG A CA 1
ATOM 636 C C . ARG A 1 83 ? -5.369 8.047 -3.658 1.00 63.12 83 ARG A C 1
ATOM 638 O O . ARG A 1 83 ? -4.282 8.607 -3.752 1.00 63.12 83 ARG A O 1
ATOM 645 N N . MET A 1 84 ? -6.372 8.288 -4.502 1.00 57.03 84 MET A N 1
ATOM 646 C CA . MET A 1 84 ? -6.257 9.265 -5.584 1.00 57.03 84 MET A CA 1
ATOM 647 C C . MET A 1 84 ? -6.513 10.686 -5.074 1.00 57.03 84 MET A C 1
ATOM 649 O O . MET A 1 84 ? -7.635 11.059 -4.727 1.00 57.03 84 MET A O 1
ATOM 653 N N . LEU A 1 85 ? -5.452 11.488 -5.066 1.00 58.28 85 LEU A N 1
ATOM 654 C CA . LEU A 1 85 ? -5.512 12.937 -4.930 1.00 58.28 85 LEU A CA 1
ATOM 655 C C . LEU A 1 85 ? -5.372 13.539 -6.331 1.00 58.28 85 LEU A C 1
ATOM 657 O O . LEU A 1 85 ? -4.388 13.274 -7.018 1.00 58.28 85 LEU A O 1
ATOM 661 N N . THR A 1 86 ? -6.357 14.316 -6.775 1.00 59.88 86 THR A N 1
ATOM 662 C CA . THR A 1 86 ? -6.223 15.096 -8.011 1.00 59.88 86 THR A CA 1
ATOM 663 C C . THR A 1 86 ? -5.608 16.440 -7.660 1.00 59.88 86 THR A C 1
ATOM 665 O O . THR A 1 86 ? -6.108 17.117 -6.763 1.00 59.88 86 THR A O 1
ATOM 668 N N . VAL A 1 87 ? -4.535 16.805 -8.359 1.00 66.94 87 VAL A N 1
ATOM 669 C CA . VAL A 1 87 ? -3.897 18.119 -8.255 1.00 66.94 87 VAL A CA 1
ATOM 670 C C . VAL A 1 87 ? -4.055 18.821 -9.597 1.00 66.94 87 VAL A C 1
ATOM 672 O O . VAL A 1 87 ? -3.664 18.269 -10.627 1.00 66.94 87 VAL A O 1
ATOM 675 N N . ASP A 1 88 ? -4.648 20.009 -9.599 1.00 70.31 88 ASP A N 1
ATOM 676 C CA . ASP A 1 88 ? -4.699 20.859 -10.786 1.00 70.31 88 ASP A CA 1
ATOM 677 C C . ASP A 1 88 ? -3.337 21.547 -10.970 1.00 70.31 88 ASP A C 1
ATOM 679 O O . ASP A 1 88 ? -2.878 22.298 -10.109 1.00 70.31 88 ASP A O 1
ATOM 683 N N . GLY A 1 89 ? -2.659 21.258 -12.083 1.00 68.94 89 GLY A N 1
ATOM 684 C CA . GLY A 1 89 ? -1.312 21.768 -12.353 1.00 68.94 89 GLY A CA 1
ATOM 685 C C . GLY A 1 89 ? -1.238 23.275 -12.625 1.00 68.94 89 GLY A C 1
ATOM 686 O O . GLY A 1 89 ? -0.143 23.828 -12.589 1.00 68.94 89 GLY A O 1
ATOM 687 N N . ALA A 1 90 ? -2.366 23.937 -12.893 1.00 73.75 90 ALA A N 1
ATOM 688 C CA . ALA A 1 90 ? -2.435 25.375 -13.129 1.00 73.75 90 ALA A CA 1
ATOM 689 C C . ALA A 1 90 ? -2.860 26.148 -11.870 1.00 73.75 90 ALA A C 1
ATOM 691 O O . ALA A 1 90 ? -2.325 27.225 -11.615 1.00 73.75 90 ALA A O 1
A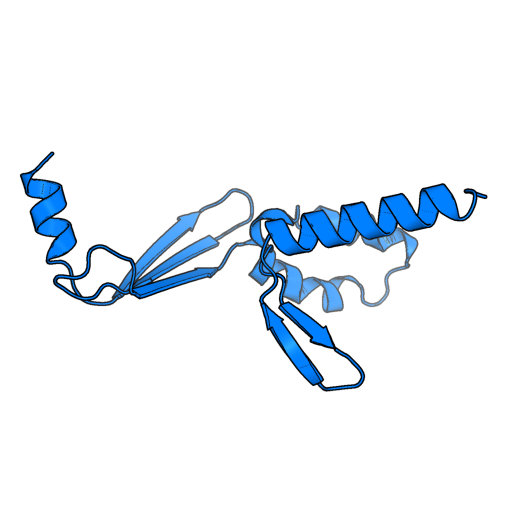TOM 692 N N . SER A 1 91 ? -3.800 25.613 -11.082 1.00 76.50 91 SER A N 1
ATOM 693 C CA . SER A 1 91 ? -4.326 26.287 -9.883 1.00 76.50 91 SER A CA 1
ATOM 694 C C . SER A 1 91 ? -3.690 25.825 -8.568 1.00 76.50 91 SER A C 1
ATOM 696 O O . SER A 1 91 ? -3.835 26.499 -7.550 1.00 76.50 91 SER A O 1
ATOM 698 N N . GLY A 1 92 ? -2.991 24.686 -8.560 1.00 72.94 92 GLY A N 1
ATOM 699 C CA . GLY A 1 92 ? -2.445 24.069 -7.348 1.00 72.94 92 GLY A CA 1
ATOM 700 C C . GLY A 1 92 ? -3.507 23.460 -6.424 1.00 72.94 92 GLY A C 1
ATOM 701 O O . GLY A 1 92 ? -3.176 23.006 -5.327 1.00 72.94 92 GLY A O 1
ATOM 702 N N . GLU A 1 93 ? -4.775 23.441 -6.842 1.00 76.88 93 GLU A N 1
ATOM 703 C CA . GLU A 1 93 ? -5.884 22.913 -6.053 1.00 76.88 93 GLU A CA 1
ATOM 704 C C . GLU A 1 93 ? -5.759 21.394 -5.891 1.00 76.88 93 GLU A C 1
ATOM 706 O O . GLU A 1 93 ? -5.588 20.658 -6.866 1.00 76.88 93 GLU A O 1
ATOM 711 N N . GLN A 1 94 ? -5.855 20.920 -4.646 1.00 71.12 94 GLN A N 1
ATOM 712 C CA . GLN A 1 94 ? -5.800 19.501 -4.307 1.00 71.12 94 GLN A CA 1
ATOM 713 C C . GLN A 1 94 ? -7.180 19.026 -3.860 1.00 71.12 94 GLN A C 1
ATOM 715 O O . GLN A 1 94 ? -7.695 19.471 -2.834 1.00 71.12 94 GLN A O 1
ATOM 720 N N . LYS A 1 95 ? -7.769 18.085 -4.600 1.00 77.62 95 LYS A N 1
ATOM 721 C CA . LYS A 1 95 ? -9.051 17.467 -4.249 1.00 77.62 95 LYS A CA 1
ATOM 722 C C . LYS A 1 95 ? -8.889 15.958 -4.103 1.00 77.62 95 LYS A C 1
ATOM 724 O O . LYS A 1 95 ? -8.403 15.278 -5.008 1.00 77.62 95 LYS A O 1
ATOM 729 N N . VAL A 1 96 ? -9.340 15.419 -2.970 1.00 70.69 96 VAL A N 1
ATOM 730 C CA . VAL A 1 96 ? -9.492 13.968 -2.793 1.00 70.69 96 VAL A CA 1
ATOM 731 C C . VAL A 1 96 ? -10.660 13.514 -3.658 1.00 70.69 96 VAL A C 1
ATOM 733 O O . VAL A 1 96 ? -11.772 14.019 -3.505 1.00 70.69 96 VAL A O 1
ATOM 736 N N . VAL A 1 97 ? -10.404 12.590 -4.582 1.00 73.44 97 VAL A N 1
ATOM 737 C CA . VAL A 1 97 ? -11.426 12.085 -5.502 1.00 73.44 97 VAL A CA 1
ATOM 738 C C . VAL A 1 97 ? -11.864 10.708 -5.047 1.00 73.44 97 VAL A C 1
ATOM 740 O O . VAL A 1 97 ? -11.058 9.800 -4.849 1.00 73.44 97 VAL A O 1
ATOM 743 N N . THR A 1 98 ? -13.168 10.553 -4.877 1.00 77.62 98 THR A N 1
ATOM 744 C CA . THR A 1 98 ? -13.763 9.270 -4.515 1.00 77.62 98 THR A CA 1
ATOM 745 C C . THR A 1 98 ? -13.796 8.326 -5.717 1.00 77.62 98 THR A C 1
ATOM 747 O O . THR A 1 98 ? -13.822 8.741 -6.878 1.00 77.62 98 THR A O 1
ATOM 750 N N . ARG A 1 99 ? -13.885 7.018 -5.451 1.00 72.62 99 ARG A N 1
ATOM 751 C CA . ARG A 1 99 ? -14.044 5.994 -6.496 1.00 72.62 99 ARG A CA 1
ATOM 752 C C . ARG A 1 99 ? -15.221 6.284 -7.440 1.00 72.62 99 ARG A C 1
ATOM 754 O O . ARG A 1 99 ? -15.113 6.046 -8.640 1.00 72.62 99 ARG A O 1
ATOM 761 N N . ALA A 1 100 ? -16.341 6.773 -6.904 1.00 81.25 100 ALA A N 1
ATOM 762 C CA . ALA A 1 100 ? -17.539 7.076 -7.686 1.00 81.25 100 ALA A CA 1
ATOM 763 C C . ALA A 1 100 ? -17.316 8.256 -8.643 1.00 81.25 100 ALA A C 1
ATOM 765 O O . ALA A 1 100 ? -17.630 8.148 -9.827 1.00 81.25 100 ALA A O 1
ATOM 766 N N . GLU A 1 101 ? -16.719 9.346 -8.151 1.00 82.69 101 GLU A N 1
ATOM 767 C CA . GLU A 1 101 ? -16.375 10.510 -8.976 1.00 82.69 101 GLU A CA 1
ATOM 768 C C . GLU A 1 101 ? -15.387 10.139 -10.089 1.00 82.69 101 GLU A C 1
ATOM 770 O O . GLU A 1 101 ? -15.533 10.590 -11.225 1.00 82.69 101 GLU A O 1
ATOM 775 N N . LEU A 1 102 ? -14.400 9.289 -9.787 1.00 78.56 102 LEU A N 1
ATOM 776 C CA . LEU A 1 102 ? -13.436 8.818 -10.778 1.00 78.56 102 LEU A CA 1
ATOM 777 C C . LEU A 1 102 ? -14.107 7.960 -11.859 1.00 78.56 102 LEU A C 1
ATOM 779 O O . LEU A 1 102 ? -13.869 8.167 -13.048 1.00 78.56 102 LEU A O 1
ATOM 783 N N . LEU A 1 103 ? -14.976 7.030 -11.457 1.00 83.25 103 LEU A N 1
ATOM 784 C CA . LEU A 1 103 ? -15.742 6.192 -12.381 1.00 83.25 103 LEU A CA 1
ATOM 785 C C . LEU A 1 103 ? -16.605 7.026 -13.326 1.00 83.25 103 LEU A C 1
ATOM 787 O O . LEU A 1 103 ? -16.643 6.730 -14.521 1.00 83.25 103 LEU A O 1
ATOM 791 N N . GLU A 1 104 ? -17.272 8.064 -12.819 1.00 90.56 104 GLU A N 1
ATOM 792 C CA . GLU A 1 104 ? -18.082 8.930 -13.675 1.00 90.56 104 GLU A CA 1
ATOM 793 C C . GLU A 1 104 ? -17.208 9.725 -14.647 1.00 90.56 104 GLU A C 1
ATOM 795 O O . GLU A 1 104 ? -17.482 9.719 -15.844 1.00 90.56 104 GLU A O 1
ATOM 800 N N . LYS A 1 105 ? -16.082 10.287 -14.189 1.00 85.81 105 LYS A N 1
ATOM 801 C CA . LYS A 1 105 ? -15.114 10.960 -15.074 1.00 85.81 105 LYS A CA 1
ATOM 802 C C . LYS A 1 105 ? -14.574 10.032 -16.168 1.00 85.81 105 LYS A C 1
ATOM 804 O O . LYS A 1 105 ? -14.456 10.443 -17.323 1.00 85.81 105 LYS A O 1
ATOM 809 N N . CYS A 1 106 ? -14.268 8.774 -15.839 1.00 85.56 106 CYS A N 1
ATOM 810 C CA . CYS A 1 106 ? -13.859 7.769 -16.822 1.00 85.56 106 CYS A CA 1
ATOM 811 C C . CYS A 1 106 ? -14.968 7.507 -17.849 1.00 85.56 106 CYS A C 1
ATOM 813 O O . CYS A 1 106 ? -14.697 7.504 -19.049 1.00 85.56 106 CYS A O 1
ATOM 815 N N . ARG A 1 107 ? -16.217 7.337 -17.400 1.00 92.00 107 ARG A N 1
ATOM 816 C CA . ARG A 1 107 ? -17.376 7.132 -18.283 1.00 92.00 107 ARG A CA 1
ATOM 817 C C . ARG A 1 107 ? -17.620 8.330 -19.191 1.00 92.00 107 ARG A C 1
ATOM 819 O O . ARG A 1 107 ? -17.831 8.140 -20.384 1.00 92.00 107 ARG A O 1
ATOM 826 N N . GLU A 1 108 ? -17.557 9.548 -18.662 1.00 92.81 108 GLU A N 1
ATOM 827 C CA . GLU A 1 108 ? -17.673 10.781 -19.442 1.00 92.81 108 GLU A CA 1
ATOM 828 C C . GLU A 1 108 ? -16.582 10.885 -20.507 1.00 92.81 108 GLU A C 1
ATOM 830 O O . GLU A 1 108 ? -16.887 11.183 -21.663 1.00 92.81 108 GLU A O 1
ATOM 835 N N . LYS A 1 109 ? -15.323 10.585 -20.155 1.00 88.38 109 LYS A N 1
ATOM 836 C CA . LYS A 1 109 ? -14.216 10.544 -21.120 1.00 88.38 109 LYS A CA 1
ATOM 837 C C . LYS A 1 109 ? -14.489 9.523 -22.224 1.00 88.38 109 LYS A C 1
ATOM 839 O O . LYS A 1 109 ? -14.361 9.867 -23.395 1.00 88.38 109 LYS A O 1
ATOM 844 N N . THR A 1 110 ? -14.907 8.306 -21.874 1.00 90.38 110 THR A N 1
ATOM 845 C CA . THR A 1 110 ? -15.253 7.269 -22.857 1.00 90.38 110 THR A CA 1
ATOM 846 C C . THR A 1 110 ? -16.403 7.713 -23.762 1.00 90.38 110 THR A C 1
ATOM 848 O O . THR A 1 110 ? -16.278 7.605 -24.977 1.00 90.38 110 THR A O 1
ATOM 851 N N . ARG A 1 111 ? -17.482 8.293 -23.213 1.00 92.62 111 ARG A N 1
ATOM 852 C CA . ARG A 1 111 ? -18.600 8.843 -24.008 1.00 92.62 111 ARG A CA 1
ATOM 853 C C . ARG A 1 111 ? -18.114 9.904 -25.000 1.00 92.62 111 ARG A C 1
ATOM 855 O O . ARG A 1 111 ? -18.480 9.838 -26.168 1.00 92.62 111 ARG A O 1
ATOM 862 N N . ARG A 1 112 ? -17.263 10.842 -24.560 1.00 91.31 112 ARG A N 1
ATOM 863 C CA . ARG A 1 112 ? -16.675 11.875 -25.433 1.00 91.31 112 ARG A CA 1
ATOM 864 C C . ARG A 1 112 ? -15.845 11.262 -26.559 1.00 91.31 112 ARG A C 1
ATOM 866 O O . ARG A 1 112 ? -16.031 11.640 -27.708 1.00 91.31 112 ARG A O 1
ATOM 873 N N . LEU A 1 113 ? -14.982 10.295 -26.239 1.00 86.69 113 LEU A N 1
ATOM 874 C CA . LEU A 1 113 ? -14.132 9.614 -27.223 1.00 86.69 113 LEU A CA 1
ATOM 875 C C . LEU A 1 113 ? -14.950 8.821 -28.255 1.00 86.69 113 LEU A C 1
ATOM 877 O O . LEU A 1 113 ? -14.625 8.840 -29.439 1.00 86.69 113 LEU A O 1
ATOM 881 N N . MET A 1 114 ? -16.034 8.169 -27.822 1.00 83.38 114 MET A N 1
ATOM 882 C CA . MET A 1 114 ? -16.949 7.452 -28.718 1.00 83.38 114 MET A CA 1
ATOM 883 C C . MET A 1 114 ? -17.728 8.406 -29.635 1.00 83.38 114 MET A C 1
ATOM 885 O O . MET A 1 114 ? -17.976 8.069 -30.789 1.00 83.38 114 MET A O 1
ATOM 889 N N . GLN A 1 115 ? -18.085 9.600 -29.154 1.00 79.69 115 GLN A N 1
ATOM 890 C CA . GLN A 1 115 ? -18.763 10.630 -29.951 1.00 79.69 115 GLN A CA 1
ATOM 891 C C . GLN A 1 115 ? -17.831 11.324 -30.951 1.00 79.69 115 GLN A C 1
ATOM 893 O O . GLN A 1 115 ? -18.278 11.711 -32.026 1.00 79.69 115 GLN A O 1
ATOM 898 N N . SER A 1 116 ? -16.540 11.460 -30.635 1.00 73.19 116 SER A N 1
ATOM 899 C CA . SER A 1 116 ? -15.556 12.091 -31.525 1.00 73.19 116 SER A CA 1
ATOM 900 C C . SER A 1 116 ? -15.093 11.211 -32.694 1.00 73.19 116 SER A C 1
ATOM 902 O O . SER A 1 116 ? -14.234 11.646 -33.453 1.00 73.19 116 SER A O 1
ATOM 904 N N . GLY A 1 117 ? -15.657 10.006 -32.853 1.00 59.59 117 GLY A N 1
ATOM 905 C CA . GLY A 1 117 ? -15.268 9.052 -33.890 1.00 59.59 117 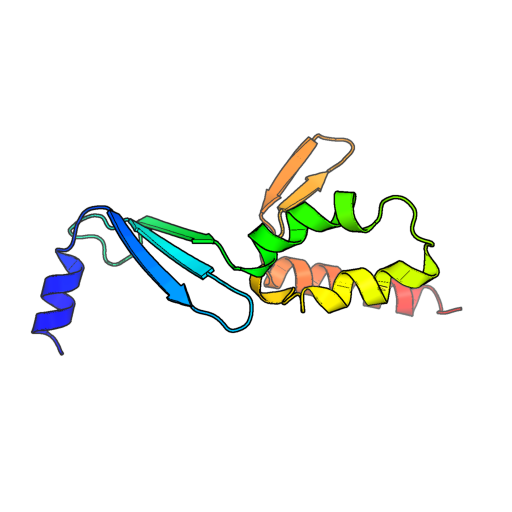GLY A CA 1
ATOM 906 C C . GLY A 1 117 ? -13.873 8.498 -33.621 1.00 59.59 117 GLY A C 1
ATOM 907 O O . GLY A 1 117 ? -12.871 9.134 -33.940 1.00 59.59 117 GLY A O 1
ATOM 908 N N . GLY A 1 118 ? -13.810 7.310 -33.017 1.00 57.06 118 GLY A N 1
ATOM 909 C CA . GLY A 1 118 ? -12.552 6.586 -32.857 1.00 57.06 118 GLY A CA 1
ATOM 910 C C . GLY A 1 118 ? -11.828 6.478 -34.200 1.00 57.06 118 GLY A C 1
ATOM 911 O O . GLY A 1 118 ? -12.390 5.958 -35.163 1.00 57.06 118 GLY A O 1
ATOM 912 N N . ARG A 1 119 ? -10.608 7.011 -34.255 1.00 47.75 119 ARG A N 1
ATOM 913 C CA . ARG A 1 119 ? -9.580 6.486 -35.151 1.00 47.75 119 ARG A CA 1
ATOM 914 C C . ARG A 1 119 ? -8.860 5.375 -34.415 1.00 47.75 119 ARG A C 1
ATOM 916 O O . ARG A 1 119 ? -8.566 5.597 -33.217 1.00 47.75 119 ARG A O 1
#